Protein AF-X1VYN9-F1 (afdb_monomer_lite)

pLDDT: mean 93.55, std 4.13, range [72.25, 97.81]

Sequence (67 aa):
MVKIMGFNVKKVTKEEPVIKGMEGSCDLSRFVICGKIPTVVFGPGDVKRAHSVNEFVEVEEIIKAPE

Foldseek 3Di:
DVVVVQVVCCVVVVDGDDDDDDDDDDCCCVCCPVVVHDDDDDAFDDPVLPPPPPRDTDPVRVVPGVD

Secondary structure (DSSP, 8-state):
-HHHHHHHHHHHHSSPP-----SS--THHHHHHTT--------SS-GGGTTSTT----HHHHHHTT-

Structure (mmCIF, N/CA/C/O backbone):
data_AF-X1VYN9-F1
#
_entry.id  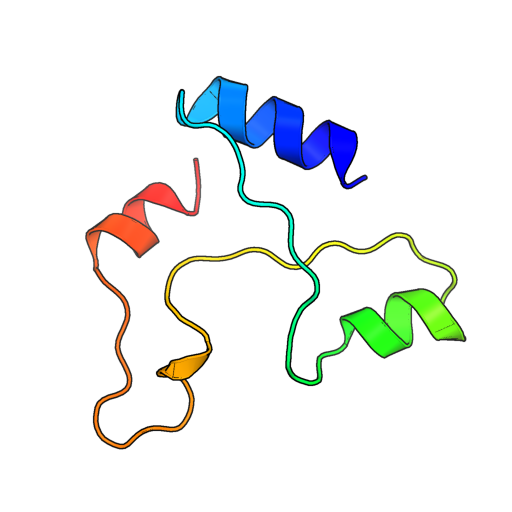 AF-X1VYN9-F1
#
loop_
_atom_site.group_PDB
_atom_site.id
_atom_site.type_symbol
_atom_site.label_atom_id
_atom_site.label_alt_id
_atom_site.label_comp_id
_atom_site.label_asym_id
_atom_site.label_entity_id
_atom_site.label_seq_id
_atom_site.pdbx_PDB_ins_code
_atom_site.Cartn_x
_atom_site.Cartn_y
_atom_site.Cartn_z
_atom_site.occupancy
_atom_site.B_iso_or_equiv
_atom_site.auth_seq_id
_atom_site.auth_comp_id
_atom_site.auth_asym_id
_atom_site.auth_atom_id
_atom_site.pdbx_PDB_model_num
ATOM 1 N N . MET A 1 1 ? 6.327 10.585 5.390 1.00 88.69 1 MET A N 1
ATOM 2 C CA . MET A 1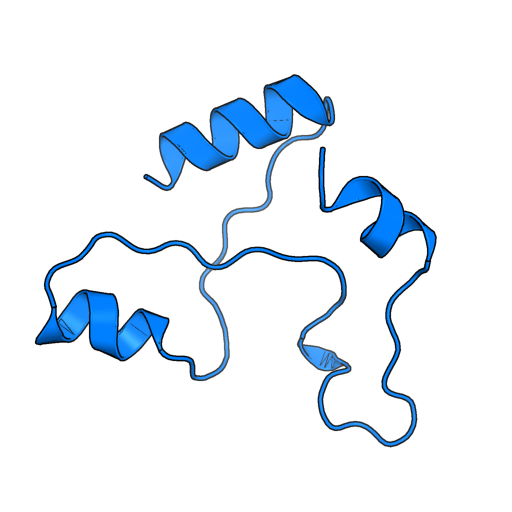 1 ? 5.318 9.956 4.512 1.00 88.69 1 MET A CA 1
ATOM 3 C C . MET A 1 1 ? 4.899 8.579 5.025 1.00 88.69 1 MET A C 1
ATOM 5 O O . MET A 1 1 ? 3.882 8.520 5.693 1.00 88.69 1 MET A O 1
ATOM 9 N N . VAL A 1 2 ? 5.699 7.512 4.850 1.00 93.81 2 VAL A N 1
ATOM 10 C CA . VAL A 1 2 ? 5.336 6.127 5.249 1.00 93.81 2 VAL A CA 1
ATOM 11 C C . VAL A 1 2 ? 4.883 6.009 6.712 1.00 93.81 2 VAL A C 1
ATOM 13 O O . VAL A 1 2 ? 3.813 5.478 6.972 1.00 93.81 2 VAL A O 1
ATOM 16 N N . LYS A 1 3 ? 5.641 6.570 7.668 1.00 94.88 3 LYS A N 1
ATOM 17 C CA . LYS A 1 3 ? 5.276 6.542 9.101 1.00 94.88 3 LYS A CA 1
ATOM 18 C C . LYS A 1 3 ? 3.946 7.246 9.404 1.00 94.88 3 LYS A C 1
ATOM 20 O O . LYS A 1 3 ? 3.177 6.766 10.223 1.00 94.88 3 LYS A O 1
ATOM 25 N N . ILE A 1 4 ? 3.688 8.375 8.738 1.00 95.88 4 ILE A N 1
ATOM 26 C CA . ILE A 1 4 ? 2.448 9.152 8.906 1.00 95.88 4 ILE A CA 1
ATOM 27 C C . ILE A 1 4 ? 1.270 8.364 8.332 1.00 95.88 4 ILE A C 1
ATOM 29 O O . ILE A 1 4 ? 0.241 8.247 8.988 1.00 95.88 4 ILE A O 1
ATOM 33 N N . MET A 1 5 ? 1.449 7.776 7.145 1.00 94.88 5 MET A N 1
ATOM 34 C CA . MET A 1 5 ? 0.437 6.922 6.530 1.00 94.88 5 MET A CA 1
ATOM 35 C C . MET A 1 5 ? 0.117 5.721 7.428 1.00 94.88 5 MET A C 1
ATOM 37 O O . MET A 1 5 ? -1.042 5.503 7.753 1.00 94.88 5 MET A O 1
ATOM 41 N N . GLY A 1 6 ? 1.136 5.009 7.920 1.00 95.25 6 GLY A N 1
ATOM 42 C CA . GLY A 1 6 ? 0.937 3.868 8.816 1.00 95.25 6 GLY A CA 1
ATOM 43 C C . GLY A 1 6 ? 0.205 4.233 10.113 1.00 95.25 6 GLY A C 1
ATOM 44 O O . GLY A 1 6 ? -0.711 3.526 10.526 1.00 95.25 6 GLY A O 1
ATOM 45 N N . PHE A 1 7 ? 0.545 5.371 10.725 1.00 96.69 7 PHE A N 1
ATOM 46 C CA . PHE A 1 7 ? -0.177 5.872 11.898 1.00 96.69 7 PHE A CA 1
ATOM 47 C C . PHE A 1 7 ? -1.664 6.126 11.604 1.00 96.69 7 PHE A C 1
ATOM 49 O O . PHE A 1 7 ? -2.518 5.727 12.396 1.00 96.69 7 PHE A O 1
ATOM 56 N N . ASN A 1 8 ? -1.983 6.768 10.475 1.00 95.19 8 ASN A N 1
ATOM 57 C CA . ASN A 1 8 ? -3.366 7.081 10.112 1.00 95.19 8 ASN A CA 1
ATOM 58 C C . ASN A 1 8 ? -4.171 5.830 9.751 1.00 95.19 8 ASN A C 1
ATOM 60 O O . ASN A 1 8 ? -5.289 5.696 10.241 1.00 95.19 8 ASN A O 1
ATOM 64 N N . VAL A 1 9 ? -3.585 4.886 9.006 1.00 94.50 9 VAL A N 1
ATOM 65 C CA . VAL A 1 9 ? -4.224 3.593 8.708 1.00 94.50 9 VAL A CA 1
ATOM 66 C C . VAL A 1 9 ? -4.616 2.891 10.006 1.00 94.50 9 VAL A C 1
ATOM 68 O O . VAL A 1 9 ? -5.786 2.556 10.181 1.00 94.50 9 VAL A O 1
ATOM 71 N N . LYS A 1 10 ? -3.697 2.778 10.976 1.00 95.56 10 LYS A N 1
ATOM 72 C CA . LYS A 1 10 ? -4.004 2.195 12.292 1.00 95.56 10 LYS A CA 1
ATOM 73 C C . LYS A 1 10 ? -5.085 2.961 13.047 1.00 95.56 10 LYS A C 1
ATOM 75 O O . LYS A 1 10 ? -5.930 2.373 13.719 1.00 95.56 10 LYS A O 1
ATOM 80 N N . LYS A 1 11 ? -5.062 4.290 12.971 1.00 96.56 11 LYS A N 1
ATOM 81 C CA . LYS A 1 11 ? -6.027 5.142 13.669 1.00 96.56 11 LYS A CA 1
ATOM 82 C C . LYS A 1 11 ? -7.454 4.948 13.146 1.00 96.56 11 LYS A C 1
ATOM 84 O O . LYS A 1 11 ? -8.367 4.907 13.979 1.00 96.56 11 LYS A O 1
ATOM 89 N N . VAL A 1 12 ? -7.629 4.852 11.828 1.00 94.50 12 VAL A N 1
ATOM 90 C CA . VAL A 1 12 ? -8.933 4.717 11.159 1.00 94.50 12 VAL A CA 1
ATOM 91 C C . VAL A 1 12 ? -9.434 3.277 11.236 1.00 94.50 12 VAL A C 1
ATOM 93 O O . VAL A 1 12 ? -10.486 3.033 11.817 1.00 94.50 12 VAL A O 1
ATOM 96 N N . THR A 1 13 ? -8.635 2.323 10.757 1.00 91.88 13 THR A N 1
ATOM 97 C CA . THR A 1 13 ? -9.046 0.914 10.603 1.00 91.88 13 THR A CA 1
ATOM 98 C C . THR A 1 13 ? -8.981 0.108 11.900 1.00 91.88 13 THR A C 1
ATOM 100 O O . THR A 1 13 ? -9.615 -0.934 12.010 1.00 91.88 13 THR A O 1
ATOM 103 N N . LYS A 1 14 ? -8.216 0.582 12.897 1.00 94.75 14 LYS A N 1
ATOM 104 C CA . LYS A 1 14 ? -7.825 -0.168 14.109 1.00 94.75 14 LYS A CA 1
ATOM 105 C C . LYS A 1 14 ? -6.934 -1.386 13.846 1.00 94.75 14 LYS A C 1
ATOM 107 O O . LYS A 1 14 ? -6.640 -2.122 14.786 1.00 94.75 14 LYS A O 1
ATOM 112 N N . GLU A 1 15 ? -6.439 -1.551 12.624 1.00 92.31 15 GLU A N 1
ATOM 113 C CA . GLU A 1 15 ? -5.546 -2.636 12.223 1.00 92.31 15 GLU A CA 1
ATOM 114 C C . GLU A 1 15 ? -4.095 -2.144 12.090 1.00 92.31 15 GLU A C 1
ATOM 116 O O . GLU A 1 15 ? -3.833 -0.974 11.808 1.00 92.31 15 GLU A O 1
ATOM 121 N N . GLU A 1 16 ? -3.116 -3.023 12.309 1.00 95.19 16 GLU A N 1
ATOM 122 C CA . GLU A 1 16 ? -1.711 -2.668 12.073 1.00 95.19 16 GLU A CA 1
ATOM 123 C C . GLU A 1 16 ? -1.415 -2.629 10.564 1.00 95.19 16 GLU A C 1
ATOM 125 O O . GLU A 1 16 ? -1.717 -3.592 9.856 1.00 95.19 16 GLU A O 1
ATOM 130 N N . PRO A 1 17 ? -0.789 -1.559 10.044 1.00 93.69 17 PRO A N 1
ATOM 131 C CA . PRO A 1 17 ? -0.506 -1.443 8.622 1.00 93.69 17 PRO A CA 1
ATOM 132 C C . PRO A 1 17 ? 0.602 -2.411 8.201 1.00 93.69 17 PRO A C 1
ATOM 134 O O . PRO A 1 17 ? 1.674 -2.473 8.809 1.00 93.69 17 PRO A O 1
ATOM 137 N N . VAL A 1 18 ? 0.401 -3.089 7.074 1.00 93.12 18 VAL A N 1
ATOM 138 C CA . VAL A 1 18 ? 1.458 -3.871 6.427 1.00 93.12 18 VAL A CA 1
ATOM 139 C C . VAL A 1 18 ? 2.280 -2.954 5.524 1.00 93.12 18 VAL A C 1
ATOM 141 O O . VAL A 1 18 ? 1.803 -2.470 4.500 1.00 93.12 18 VAL A O 1
ATOM 144 N N . ILE A 1 19 ? 3.541 -2.721 5.888 1.00 93.94 19 ILE A N 1
ATOM 145 C CA . ILE A 1 19 ? 4.480 -1.918 5.095 1.00 93.94 19 ILE A CA 1
ATOM 146 C C . ILE A 1 19 ? 5.406 -2.866 4.335 1.00 93.94 19 ILE A C 1
ATOM 148 O O . ILE A 1 19 ? 6.184 -3.597 4.946 1.00 93.94 19 ILE A O 1
ATOM 152 N N . LYS A 1 20 ? 5.351 -2.831 3.001 1.00 91.56 20 LYS A N 1
ATOM 153 C CA . LYS A 1 20 ? 6.191 -3.657 2.123 1.00 91.56 20 LYS A CA 1
ATOM 154 C C . LYS A 1 20 ? 6.703 -2.870 0.920 1.00 91.56 20 LYS A C 1
ATOM 156 O O . LYS A 1 20 ? 6.107 -1.869 0.526 1.00 91.56 20 LYS A O 1
ATOM 161 N N . GLY A 1 21 ? 7.7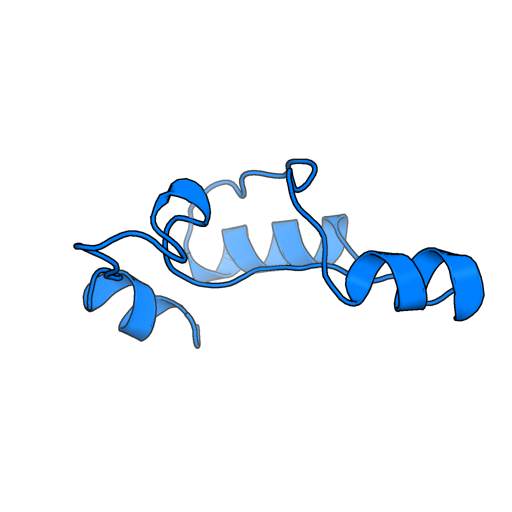95 -3.348 0.326 1.00 88.88 21 GLY A N 1
ATOM 162 C CA . GLY A 1 21 ? 8.170 -2.954 -1.031 1.00 88.88 21 GLY A CA 1
ATOM 163 C C . GLY A 1 21 ? 7.140 -3.472 -2.039 1.00 88.88 21 GLY A C 1
ATOM 164 O O . GLY A 1 21 ? 6.525 -4.515 -1.819 1.00 88.88 21 GLY A O 1
ATOM 165 N N . MET A 1 22 ? 6.933 -2.736 -3.129 1.00 85.50 22 MET A N 1
ATOM 166 C CA . MET A 1 22 ? 6.066 -3.172 -4.222 1.00 85.50 22 MET A CA 1
ATOM 167 C C . MET A 1 22 ? 6.874 -4.004 -5.219 1.00 85.50 22 MET A C 1
ATOM 169 O O . MET A 1 22 ? 7.896 -3.546 -5.726 1.00 85.50 22 MET A O 1
ATOM 173 N N . GLU A 1 23 ? 6.393 -5.209 -5.515 1.00 84.94 23 GLU A N 1
ATOM 174 C CA . GLU A 1 23 ? 6.865 -6.019 -6.637 1.00 84.94 23 GLU A CA 1
ATOM 175 C C . GLU A 1 23 ? 6.045 -5.628 -7.874 1.00 84.94 23 GLU A C 1
ATOM 177 O O . GLU A 1 23 ? 4.845 -5.882 -7.935 1.00 84.94 23 GLU A O 1
ATOM 182 N N . GLY A 1 24 ? 6.675 -4.927 -8.819 1.00 86.12 24 GLY A N 1
ATOM 183 C CA . GLY A 1 24 ? 6.022 -4.348 -9.999 1.00 86.12 24 GLY A CA 1
ATOM 184 C C . GLY A 1 24 ? 6.501 -2.923 -10.283 1.00 86.12 24 GLY A C 1
ATOM 185 O O . GLY A 1 24 ? 7.193 -2.318 -9.463 1.00 86.12 24 GLY A O 1
ATOM 186 N N . SER A 1 25 ? 6.158 -2.379 -11.454 1.00 90.31 25 SER A N 1
ATOM 187 C CA . SER A 1 25 ? 6.467 -0.989 -11.806 1.00 90.31 25 SER A CA 1
ATOM 188 C C . SER A 1 25 ? 5.213 -0.115 -11.780 1.00 90.31 25 SER A C 1
ATOM 190 O O . SER A 1 25 ? 4.123 -0.536 -12.156 1.00 90.31 25 SER A O 1
ATOM 192 N N . CYS A 1 26 ? 5.382 1.120 -11.317 1.00 92.62 26 CYS A N 1
ATOM 193 C CA . CYS A 1 26 ? 4.409 2.199 -11.444 1.00 92.62 26 CYS A CA 1
ATOM 194 C C . CYS A 1 26 ? 5.140 3.551 -11.370 1.00 92.62 26 CYS A C 1
ATOM 196 O O . CYS A 1 26 ? 6.363 3.612 -11.147 1.00 92.62 26 CYS A O 1
ATOM 198 N N . ASP A 1 27 ? 4.391 4.644 -11.515 1.00 96.12 27 ASP A N 1
ATOM 199 C CA . ASP A 1 27 ? 4.934 6.007 -11.527 1.00 96.12 27 ASP A CA 1
ATOM 200 C C . ASP A 1 27 ? 5.658 6.403 -10.235 1.00 96.12 27 ASP A C 1
ATOM 202 O O . ASP A 1 27 ? 6.481 7.321 -10.255 1.00 96.12 27 ASP A O 1
ATOM 206 N N . LEU A 1 28 ? 5.445 5.673 -9.128 1.00 94.88 28 LEU A N 1
ATOM 207 C CA . LEU A 1 28 ? 6.198 5.857 -7.882 1.00 94.88 28 LEU A CA 1
ATOM 208 C C . LEU A 1 28 ? 7.705 5.904 -8.141 1.00 94.88 28 LEU A C 1
ATOM 210 O O . LEU A 1 28 ? 8.393 6.771 -7.605 1.00 94.88 28 LEU A O 1
ATOM 214 N N . SER A 1 29 ? 8.221 5.007 -8.985 1.00 93.56 29 SER A N 1
ATOM 215 C CA . SER A 1 29 ? 9.655 4.962 -9.294 1.00 93.56 29 SER A CA 1
ATOM 216 C C . SER A 1 29 ? 10.138 6.273 -9.926 1.00 93.56 29 SER A C 1
ATOM 218 O O . SER A 1 29 ? 11.176 6.809 -9.533 1.00 93.56 29 SER A O 1
ATOM 220 N N . ARG A 1 30 ? 9.350 6.850 -10.841 1.00 96.44 30 ARG A N 1
ATOM 221 C CA . ARG A 1 30 ? 9.644 8.126 -11.501 1.00 96.44 30 ARG A CA 1
ATOM 222 C C . ARG A 1 30 ? 9.546 9.297 -10.526 1.00 96.44 30 ARG A C 1
ATOM 224 O O . ARG A 1 30 ? 10.451 10.138 -10.512 1.00 96.44 30 ARG A O 1
ATOM 231 N N . PHE A 1 31 ? 8.500 9.343 -9.702 1.00 97.00 31 PHE A N 1
ATOM 232 C CA . PHE A 1 31 ? 8.312 10.405 -8.709 1.00 97.00 31 PHE A CA 1
ATOM 233 C C . PHE A 1 31 ? 9.446 10.442 -7.685 1.00 97.00 31 PHE A C 1
ATOM 235 O O . PHE A 1 31 ? 9.976 11.517 -7.396 1.00 97.00 31 PHE A O 1
ATOM 242 N N . VAL A 1 32 ? 9.892 9.279 -7.210 1.00 95.06 32 VAL A N 1
ATOM 243 C CA . VAL A 1 32 ? 10.985 9.199 -6.236 1.00 95.06 32 VAL A CA 1
ATOM 244 C C . VAL A 1 32 ? 12.339 9.473 -6.895 1.00 95.06 32 VAL A C 1
ATOM 246 O O . VAL A 1 32 ? 13.090 10.333 -6.431 1.00 95.06 32 VAL A O 1
ATOM 249 N N . ILE A 1 33 ? 12.678 8.768 -7.980 1.00 95.56 33 ILE A N 1
ATOM 250 C CA . ILE A 1 33 ? 14.035 8.803 -8.551 1.00 95.56 33 ILE A CA 1
ATOM 251 C C . ILE A 1 33 ? 14.299 10.122 -9.278 1.00 95.56 33 ILE A C 1
ATOM 253 O O . ILE A 1 33 ? 15.338 10.749 -9.039 1.00 95.56 33 ILE A O 1
ATOM 257 N N . CYS A 1 34 ? 13.376 10.545 -10.145 1.00 97.56 34 CYS A N 1
ATOM 258 C CA . CYS A 1 34 ? 13.531 11.754 -10.953 1.00 97.56 34 CYS A CA 1
ATOM 259 C C . CYS A 1 34 ? 12.976 12.986 -10.239 1.00 97.56 34 CYS A C 1
ATOM 261 O O . CYS A 1 34 ? 13.659 14.001 -10.173 1.00 97.56 34 CYS A O 1
ATOM 263 N N . GLY A 1 35 ? 11.763 12.889 -9.688 1.00 97.44 35 GLY A N 1
ATOM 264 C CA . GLY A 1 35 ? 11.089 14.024 -9.050 1.00 97.44 35 GLY A CA 1
ATOM 265 C C . GLY A 1 35 ? 11.614 14.373 -7.656 1.00 97.44 35 GLY A C 1
ATOM 266 O O . GLY A 1 35 ? 11.363 15.474 -7.179 1.00 97.44 35 GLY A O 1
ATOM 267 N N . LYS A 1 36 ? 12.336 13.454 -6.995 1.00 97.56 36 LYS A N 1
ATOM 268 C CA . LYS A 1 36 ? 12.743 13.572 -5.580 1.00 97.56 36 LYS A CA 1
ATOM 269 C C . LYS A 1 36 ? 11.556 13.785 -4.634 1.00 97.56 36 LYS A C 1
ATOM 271 O O . LYS A 1 36 ? 11.705 14.360 -3.558 1.00 97.56 36 LYS A O 1
ATOM 276 N N . ILE A 1 37 ? 10.383 13.292 -5.024 1.00 96.94 37 ILE A N 1
ATOM 277 C CA . ILE A 1 37 ? 9.146 13.416 -4.259 1.00 96.94 37 ILE A CA 1
ATOM 278 C C . ILE A 1 37 ? 8.985 12.154 -3.406 1.00 96.94 37 ILE A C 1
ATOM 280 O O . ILE A 1 37 ? 8.987 11.048 -3.950 1.00 96.94 37 ILE A O 1
ATOM 284 N N . PRO A 1 38 ? 8.833 12.271 -2.075 1.00 94.44 38 PRO A N 1
ATOM 285 C CA . PRO A 1 38 ? 8.460 11.134 -1.245 1.00 94.44 38 PRO A CA 1
ATOM 286 C C . PRO A 1 38 ? 7.058 10.637 -1.620 1.00 94.44 38 PRO A C 1
ATOM 288 O O . PRO A 1 38 ? 6.074 11.341 -1.406 1.00 94.44 38 PRO A O 1
ATOM 291 N N . 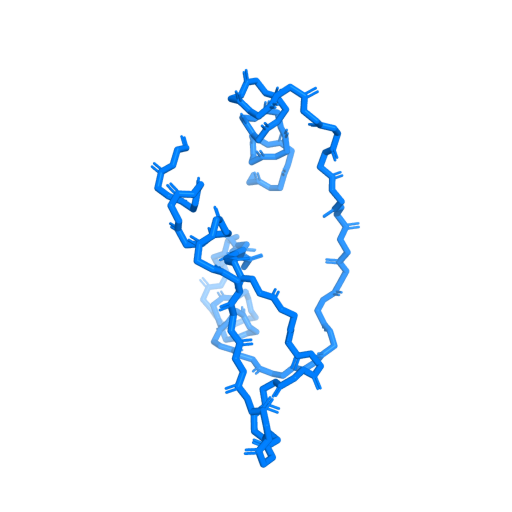THR A 1 39 ? 6.955 9.411 -2.129 1.00 94.75 39 THR A N 1
ATOM 292 C CA . THR A 1 39 ? 5.692 8.828 -2.612 1.00 94.75 39 THR A CA 1
ATOM 293 C C . THR A 1 39 ? 5.392 7.517 -1.890 1.00 94.75 39 THR A C 1
ATOM 295 O O . THR A 1 39 ? 6.300 6.756 -1.559 1.00 94.75 39 THR A O 1
ATOM 298 N N . VAL A 1 40 ? 4.111 7.256 -1.636 1.00 94.62 40 VAL A N 1
ATOM 299 C CA . VAL A 1 40 ? 3.594 5.966 -1.161 1.00 94.62 40 VAL A CA 1
ATOM 300 C C . VAL A 1 40 ? 2.529 5.482 -2.138 1.00 94.62 40 VAL A C 1
ATOM 302 O O . VAL A 1 40 ? 1.827 6.303 -2.723 1.00 94.62 40 VAL A O 1
ATOM 305 N N . VAL A 1 41 ? 2.418 4.169 -2.312 1.00 93.75 41 VAL A N 1
ATOM 306 C CA . VAL A 1 41 ? 1.352 3.528 -3.093 1.00 93.75 41 VAL A CA 1
ATOM 307 C C . VAL A 1 41 ? 0.527 2.691 -2.131 1.00 93.75 41 VAL A C 1
ATOM 309 O O . VAL A 1 41 ? 1.085 1.946 -1.327 1.00 93.75 41 VAL A O 1
ATOM 312 N N . PHE A 1 42 ? -0.788 2.859 -2.192 1.00 93.06 42 PHE A N 1
ATOM 313 C CA . PHE A 1 42 ? -1.766 2.130 -1.396 1.00 93.06 42 PHE A CA 1
ATOM 314 C C . PHE A 1 42 ? -3.096 2.104 -2.156 1.00 93.06 42 PHE A C 1
ATOM 316 O O . PHE A 1 42 ? -3.328 2.948 -3.022 1.00 93.06 42 PHE A O 1
ATOM 323 N N . GLY A 1 43 ? -3.943 1.131 -1.847 1.00 92.06 43 GLY A N 1
ATOM 324 C CA . GLY A 1 43 ? -5.236 0.940 -2.490 1.00 92.06 43 GLY A CA 1
ATOM 325 C C . GLY A 1 43 ? -5.801 -0.450 -2.188 1.00 92.06 43 GLY A C 1
ATOM 326 O O . GLY A 1 43 ? -5.080 -1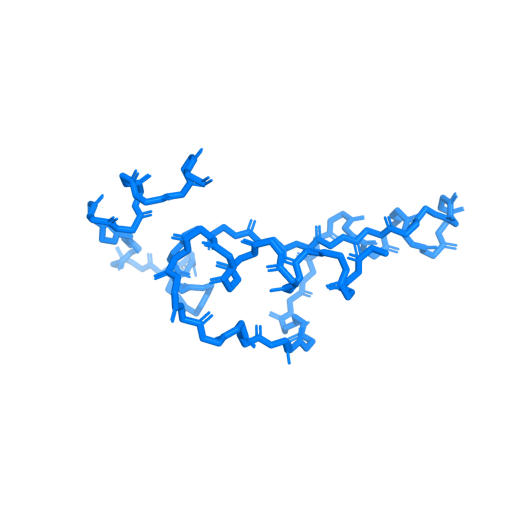.277 -1.623 1.00 92.06 43 GLY A O 1
ATOM 327 N N . PRO A 1 44 ? -7.075 -0.688 -2.525 1.00 94.44 44 PRO A N 1
ATOM 328 C CA . PRO A 1 44 ? -7.744 -1.968 -2.310 1.00 94.44 44 PRO A CA 1
ATOM 329 C C . PRO A 1 44 ? -7.280 -3.045 -3.303 1.00 94.44 44 PRO A C 1
ATOM 331 O O . PRO A 1 44 ? -6.803 -2.728 -4.397 1.00 94.44 44 PRO A O 1
ATOM 334 N N . GLY A 1 45 ? -7.483 -4.314 -2.943 1.00 93.38 45 GLY A N 1
ATOM 335 C CA . GLY A 1 45 ? -7.224 -5.465 -3.805 1.00 93.38 45 GLY A CA 1
ATOM 336 C C . GLY A 1 45 ? -5.789 -5.999 -3.759 1.00 93.38 45 GLY A C 1
ATOM 337 O O . GLY A 1 45 ? -4.876 -5.423 -3.162 1.00 93.38 45 GLY A O 1
ATOM 338 N N . ASP A 1 46 ? -5.582 -7.143 -4.419 1.00 92.50 46 ASP A N 1
ATOM 339 C CA . ASP A 1 46 ? -4.278 -7.803 -4.527 1.00 92.50 46 ASP A CA 1
ATOM 340 C C . ASP A 1 46 ? -3.693 -7.627 -5.931 1.00 92.50 46 ASP A C 1
ATOM 342 O O . ASP A 1 46 ? -4.209 -8.166 -6.910 1.00 92.50 46 ASP A O 1
ATOM 346 N N . VAL A 1 47 ? -2.555 -6.932 -6.017 1.00 91.75 47 VAL A N 1
ATOM 347 C CA . VAL A 1 47 ? -1.820 -6.705 -7.272 1.00 91.75 47 VAL A CA 1
ATOM 348 C C . VAL A 1 47 ? -1.461 -8.005 -8.001 1.00 91.75 47 VAL A C 1
ATOM 350 O O . VAL A 1 47 ? -1.329 -7.999 -9.220 1.00 91.75 47 VAL A O 1
ATOM 353 N N . LYS A 1 48 ? -1.354 -9.140 -7.296 1.00 92.25 48 LYS A N 1
ATOM 354 C CA . LYS A 1 48 ? -1.109 -10.452 -7.920 1.00 92.25 48 LYS A CA 1
ATOM 355 C C . LYS A 1 48 ? -2.260 -10.921 -8.814 1.00 92.25 48 LYS A C 1
ATOM 357 O O . LYS A 1 48 ? -2.052 -11.808 -9.638 1.00 92.25 48 LYS A O 1
ATOM 362 N N . ARG A 1 49 ? -3.464 -10.370 -8.628 1.00 94.25 49 ARG A N 1
ATOM 363 C CA . ARG A 1 49 ? -4.657 -10.667 -9.436 1.00 94.25 49 ARG A CA 1
ATOM 364 C C . ARG A 1 49 ? -4.801 -9.736 -10.639 1.00 94.25 49 ARG A C 1
ATOM 366 O O . ARG A 1 49 ? -5.574 -10.056 -11.541 1.00 94.25 49 ARG A O 1
ATOM 373 N N . ALA A 1 50 ? -4.077 -8.616 -10.658 1.00 93.94 50 ALA A N 1
ATOM 374 C CA . ALA A 1 50 ? -4.112 -7.668 -11.764 1.00 93.94 50 ALA A CA 1
ATOM 375 C C . ALA A 1 50 ? -3.633 -8.328 -13.066 1.00 93.94 50 ALA A C 1
ATOM 377 O O . ALA A 1 50 ? -2.713 -9.151 -13.051 1.00 93.94 50 ALA A O 1
ATOM 378 N N . HIS A 1 51 ? -4.250 -7.960 -14.190 1.00 94.75 51 HIS A N 1
ATOM 379 C CA . HIS A 1 51 ? -3.979 -8.509 -15.523 1.00 94.75 51 HIS A CA 1
ATOM 380 C C . HIS A 1 51 ? -4.174 -10.032 -15.635 1.00 94.75 51 HIS A C 1
ATOM 382 O O . HIS A 1 51 ? -3.571 -10.683 -16.493 1.00 94.75 51 HIS A O 1
ATOM 388 N N . SER A 1 52 ? -5.006 -10.617 -14.774 1.00 96.75 52 SER A N 1
ATOM 389 C CA . SER A 1 52 ? -5.403 -12.022 -14.875 1.00 96.75 52 SER A CA 1
ATOM 390 C C . SER A 1 52 ? -6.784 -12.151 -15.525 1.00 96.75 52 SER A C 1
ATOM 392 O O . SER A 1 52 ? -7.564 -11.205 -15.551 1.00 96.75 52 SER A O 1
ATOM 394 N N . VAL A 1 53 ? -7.115 -13.337 -16.050 1.00 97.75 53 VAL A N 1
ATOM 395 C CA . VAL A 1 53 ? -8.444 -13.599 -16.648 1.00 97.75 53 VAL A CA 1
ATOM 396 C C . VAL A 1 53 ? -9.572 -13.368 -15.636 1.00 97.75 53 VAL A C 1
ATOM 398 O O . VAL A 1 53 ? -10.644 -12.899 -16.002 1.00 97.75 53 VAL A O 1
ATOM 401 N N . ASN A 1 54 ? -9.309 -13.670 -14.363 1.00 96.94 54 ASN A N 1
ATOM 402 C CA . ASN A 1 54 ? -10.245 -13.507 -13.257 1.00 96.94 54 ASN A CA 1
ATOM 403 C C . ASN A 1 54 ? -9.805 -12.336 -12.370 1.00 96.94 54 ASN A C 1
ATOM 405 O O . ASN A 1 54 ? -9.629 -12.500 -11.165 1.00 96.94 54 ASN A O 1
ATOM 409 N N . GLU A 1 55 ? -9.550 -11.176 -12.967 1.00 97.81 55 GLU A N 1
ATOM 410 C CA . GLU A 1 55 ? -9.223 -9.966 -12.220 1.00 97.81 55 GLU A CA 1
ATOM 411 C C . GLU A 1 55 ? -10.460 -9.446 -11.475 1.00 97.81 55 GLU A C 1
ATOM 413 O O . GLU A 1 55 ? -11.514 -9.221 -12.069 1.00 97.81 55 GLU A O 1
ATOM 418 N N . PHE A 1 56 ? -10.332 -9.270 -10.159 1.00 97.00 56 PHE A N 1
ATO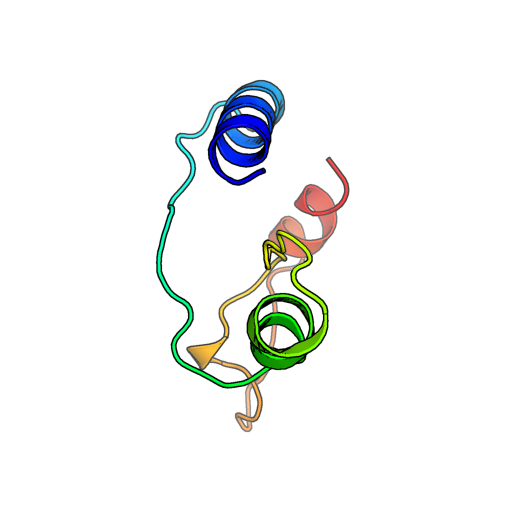M 419 C CA . PHE A 1 56 ? -11.378 -8.705 -9.312 1.00 97.00 56 PHE A CA 1
ATOM 420 C C . PHE A 1 56 ? -10.792 -8.099 -8.031 1.00 97.00 56 PHE A C 1
ATOM 422 O O . PHE A 1 56 ? -9.647 -8.359 -7.650 1.00 97.00 56 PHE A O 1
ATOM 429 N N . VAL A 1 57 ? -11.632 -7.333 -7.344 1.00 97.31 57 VAL A N 1
ATOM 430 C CA . VAL A 1 57 ? -11.410 -6.752 -6.018 1.00 97.31 57 VAL A CA 1
ATOM 431 C C . VAL A 1 57 ? -12.671 -6.974 -5.187 1.00 97.31 57 VAL A C 1
ATOM 433 O O . VAL A 1 57 ? -13.770 -6.955 -5.747 1.00 97.31 57 VAL A O 1
ATOM 436 N N . GLU A 1 58 ? -12.535 -7.219 -3.884 1.00 97.25 58 GLU A N 1
ATOM 437 C CA . GLU A 1 58 ? -13.706 -7.407 -3.022 1.00 97.25 58 GLU A CA 1
ATOM 438 C C . GLU A 1 58 ? -14.451 -6.078 -2.847 1.00 97.25 58 GLU A C 1
ATOM 440 O O . GLU A 1 58 ? -13.843 -5.012 -2.685 1.00 97.25 58 GLU A O 1
ATOM 445 N N . VAL A 1 59 ? -15.783 -6.123 -2.853 1.00 96.50 59 VAL A N 1
ATOM 446 C CA . VAL A 1 59 ? -16.612 -4.913 -2.730 1.00 96.50 59 VAL A CA 1
ATOM 447 C C . VAL A 1 59 ? -16.361 -4.227 -1.386 1.00 96.50 59 VAL A C 1
ATOM 449 O O . VAL A 1 59 ? -16.271 -3.001 -1.312 1.00 96.50 59 VAL A O 1
ATOM 452 N N . GLU A 1 60 ? -16.169 -5.009 -0.329 1.00 95.12 60 GLU A N 1
ATOM 453 C CA . GLU A 1 60 ? -15.863 -4.520 1.011 1.00 95.12 60 GLU A CA 1
ATOM 454 C C . GLU A 1 60 ? -14.519 -3.781 1.061 1.00 95.12 60 GLU A C 1
ATOM 456 O O . GLU A 1 60 ? -14.389 -2.808 1.804 1.00 95.12 60 GLU A O 1
ATOM 461 N N . GLU A 1 61 ? -13.525 -4.193 0.267 1.00 94.12 61 GLU A N 1
ATOM 462 C CA . GLU A 1 61 ? -12.243 -3.483 0.173 1.00 94.12 61 GLU A CA 1
ATOM 463 C C . GLU A 1 61 ? -12.412 -2.119 -0.505 1.00 94.12 61 GLU A C 1
ATOM 465 O O . GLU A 1 61 ? -11.826 -1.133 -0.056 1.00 94.12 61 GLU A O 1
ATOM 470 N N . ILE A 1 62 ? -13.252 -2.035 -1.543 1.00 95.12 62 ILE A N 1
ATOM 471 C CA . ILE A 1 62 ? -13.575 -0.763 -2.206 1.00 95.12 62 ILE A CA 1
ATOM 472 C C . ILE A 1 62 ? -14.289 0.196 -1.250 1.00 95.12 62 ILE A C 1
ATOM 474 O O . ILE A 1 62 ? -13.956 1.379 -1.216 1.00 95.12 62 ILE A O 1
ATOM 478 N N . ILE A 1 63 ? -15.250 -0.301 -0.468 1.00 93.88 63 ILE A N 1
ATOM 479 C CA . ILE A 1 63 ? -16.015 0.519 0.484 1.00 93.88 63 ILE A CA 1
ATOM 480 C C . ILE A 1 63 ? -15.120 1.063 1.604 1.00 93.88 63 ILE A C 1
ATOM 482 O O . ILE A 1 63 ? -15.325 2.195 2.034 1.00 93.88 63 ILE A O 1
ATOM 486 N N . LYS A 1 64 ? -14.120 0.290 2.046 1.00 89.62 64 LYS A N 1
ATOM 487 C CA . LYS A 1 64 ? -13.150 0.710 3.072 1.00 89.62 64 LYS A CA 1
ATOM 488 C C . LYS A 1 64 ? -12.084 1.677 2.552 1.00 89.62 64 LYS A C 1
ATOM 490 O O . LYS A 1 64 ? -11.567 2.476 3.318 1.00 89.62 64 LYS A O 1
ATOM 495 N N . ALA A 1 65 ? -11.727 1.612 1.269 1.00 88.56 65 ALA A N 1
ATOM 496 C CA . ALA A 1 65 ? -10.656 2.425 0.687 1.00 88.56 65 ALA A CA 1
ATOM 497 C C . ALA A 1 65 ? -10.751 3.962 0.894 1.00 88.56 65 ALA A C 1
ATOM 499 O O . ALA A 1 65 ? -9.692 4.579 1.020 1.00 88.56 65 ALA A O 1
ATOM 500 N N . PRO A 1 66 ? -11.936 4.613 0.885 1.00 82.38 66 PRO A N 1
ATOM 501 C CA . PRO A 1 66 ? -12.050 6.053 1.135 1.00 82.38 66 PRO A CA 1
ATOM 502 C C . PRO A 1 66 ? -11.959 6.475 2.614 1.00 82.38 66 PRO A C 1
ATOM 504 O O . PRO A 1 66 ? -11.961 7.682 2.866 1.00 82.38 66 PRO A O 1
ATOM 507 N N . GLU A 1 67 ? -11.928 5.537 3.568 1.00 72.25 67 GLU A N 1
ATOM 508 C CA . GLU A 1 67 ? -11.835 5.815 5.015 1.00 72.25 67 GLU A CA 1
ATOM 509 C C . GLU A 1 67 ? -10.402 6.169 5.458 1.00 72.25 67 GLU A C 1
ATOM 511 O O . GLU A 1 67 ? -10.256 7.132 6.253 1.00 72.25 67 GLU A O 1
#

Radius of gyration: 13.72 Å; chains: 1; bounding box: 31×28×31 Å

InterPro domains:
  IPR002933 Peptidase M20 [PF01546] (9-64)

Organism: NCBI:txid412755